Protein AF-U7MMD8-F1 (afdb_monomer_lite)

Foldseek 3Di:
DQWKKKKKWLDDVVQVVVLLVPDPQWAPFDQDPVVRWTKTAGDQGKIKTWHWDQDPPDRGIMIMMIIGDPPDPVVQVVSQVSCLVRDQIKMFIADIPDPHTPDIHGGD

Structure (mmCIF, N/CA/C/O backbone):
data_AF-U7MMD8-F1
#
_entry.id   AF-U7MMD8-F1
#
loop_
_atom_site.group_PDB
_atom_site.id
_atom_site.type_symbol
_atom_site.label_atom_id
_atom_site.label_alt_id
_atom_site.label_comp_id
_atom_site.label_asym_id
_atom_site.label_entity_id
_atom_site.label_seq_id
_atom_site.pdbx_PDB_ins_code
_atom_site.Cartn_x
_atom_site.Cartn_y
_atom_site.Cartn_z
_atom_site.occupancy
_atom_site.B_iso_or_equiv
_atom_site.auth_seq_id
_atom_site.auth_comp_id
_atom_site.auth_asym_id
_atom_site.auth_atom_id
_atom_site.pdbx_PDB_model_num
ATOM 1 N N . MET A 1 1 ? 20.005 8.504 -7.695 1.00 47.62 1 MET A N 1
ATOM 2 C CA . MET A 1 1 ? 19.322 7.811 -6.588 1.00 47.62 1 MET A CA 1
ATOM 3 C C . MET A 1 1 ? 17.856 7.804 -6.956 1.00 47.62 1 MET A C 1
ATOM 5 O O . MET A 1 1 ? 17.395 8.840 -7.412 1.00 47.62 1 MET A O 1
ATOM 9 N N . SER A 1 2 ? 17.194 6.649 -6.904 1.00 58.59 2 SER A N 1
ATOM 10 C CA . SER A 1 2 ? 15.736 6.611 -7.038 1.00 58.59 2 SER A CA 1
ATOM 11 C C . SER A 1 2 ? 15.187 7.080 -5.704 1.00 58.59 2 SER A C 1
ATOM 13 O O . SER A 1 2 ? 15.527 6.469 -4.695 1.00 58.59 2 SER A O 1
ATOM 15 N N . THR A 1 3 ? 14.425 8.165 -5.701 1.00 66.75 3 THR A N 1
ATOM 16 C CA . THR A 1 3 ? 13.700 8.601 -4.510 1.00 66.75 3 THR A CA 1
ATOM 17 C C . THR A 1 3 ? 12.625 7.560 -4.217 1.00 66.75 3 THR A C 1
ATOM 19 O O . THR A 1 3 ? 11.970 7.070 -5.144 1.00 66.75 3 THR A O 1
ATOM 22 N N . SER A 1 4 ? 12.478 7.179 -2.955 1.00 80.94 4 SER A N 1
ATOM 23 C CA . SER A 1 4 ? 11.438 6.254 -2.516 1.00 80.94 4 SER A CA 1
ATOM 24 C C . SER A 1 4 ? 10.573 6.896 -1.447 1.00 80.94 4 SER A C 1
ATOM 26 O O . SER A 1 4 ? 11.068 7.619 -0.589 1.00 80.94 4 SER A O 1
ATOM 28 N N . ALA A 1 5 ? 9.271 6.654 -1.508 1.00 87.06 5 ALA A N 1
ATOM 29 C CA . ALA A 1 5 ? 8.324 7.184 -0.544 1.00 87.06 5 ALA A CA 1
ATOM 30 C C . ALA A 1 5 ? 7.635 6.034 0.199 1.00 87.06 5 ALA A C 1
ATOM 32 O O . ALA A 1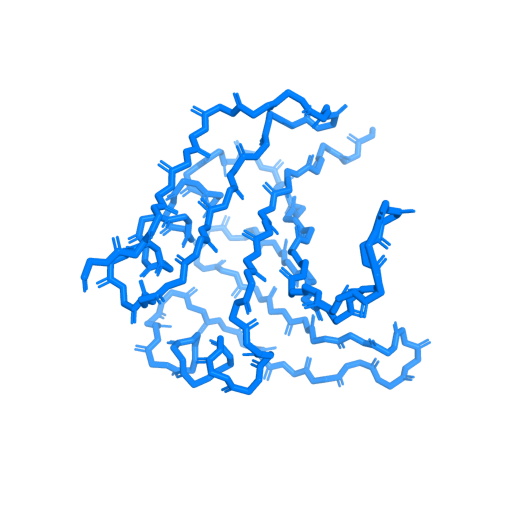 5 ? 7.291 5.013 -0.405 1.00 87.06 5 ALA A O 1
ATOM 33 N N . GLY A 1 6 ? 7.474 6.186 1.514 1.00 91.56 6 GLY A N 1
ATOM 34 C CA . GLY A 1 6 ? 6.928 5.152 2.391 1.00 91.56 6 GLY A CA 1
ATOM 35 C C . GLY A 1 6 ? 5.439 5.342 2.674 1.00 91.56 6 GLY A C 1
ATOM 36 O O . GLY A 1 6 ? 4.979 6.472 2.874 1.00 91.56 6 GLY A O 1
ATOM 37 N N . ILE A 1 7 ? 4.693 4.238 2.733 1.00 94.25 7 ILE A N 1
ATOM 38 C CA . ILE A 1 7 ? 3.386 4.169 3.403 1.00 94.25 7 ILE A CA 1
ATOM 39 C C . ILE A 1 7 ? 3.395 2.951 4.322 1.00 94.25 7 ILE A C 1
ATOM 41 O O . ILE A 1 7 ? 3.838 1.886 3.903 1.00 94.25 7 ILE A O 1
ATOM 45 N N . THR A 1 8 ? 2.880 3.075 5.541 1.00 95.25 8 THR A N 1
ATOM 46 C CA . THR A 1 8 ? 2.645 1.922 6.422 1.00 95.25 8 THR A CA 1
ATOM 47 C C . THR A 1 8 ? 1.190 1.848 6.850 1.00 95.25 8 THR A C 1
ATOM 49 O O . THR A 1 8 ? 0.467 2.849 6.850 1.00 95.25 8 THR A O 1
ATOM 52 N N . THR A 1 9 ? 0.728 0.644 7.176 1.00 95.06 9 THR A N 1
ATOM 53 C CA . THR A 1 9 ? -0.593 0.432 7.762 1.00 95.06 9 THR A CA 1
ATOM 54 C C . THR A 1 9 ? -0.604 -0.758 8.708 1.00 95.06 9 THR A C 1
ATOM 56 O O . THR A 1 9 ? 0.019 -1.781 8.438 1.00 95.06 9 THR A O 1
ATOM 59 N N . ASP A 1 10 ? -1.386 -0.652 9.783 1.00 93.94 10 ASP A N 1
ATOM 60 C CA . ASP A 1 10 ? -1.618 -1.760 10.718 1.00 93.94 10 ASP A CA 1
ATOM 61 C C . ASP A 1 10 ? -2.584 -2.823 10.141 1.00 93.94 10 ASP A C 1
ATOM 63 O O . ASP A 1 10 ? -2.889 -3.825 10.788 1.00 93.94 10 ASP A O 1
ATOM 67 N N . ALA A 1 11 ? -3.110 -2.615 8.927 1.00 93.69 11 ALA A N 1
ATOM 68 C CA . ALA A 1 11 ? -3.938 -3.604 8.251 1.00 93.69 11 ALA A CA 1
ATOM 69 C C . ALA A 1 11 ? -3.107 -4.829 7.821 1.00 93.69 11 ALA A C 1
ATOM 71 O O . ALA A 1 11 ? -1.985 -4.669 7.338 1.00 93.69 11 ALA A O 1
ATOM 72 N N . PRO A 1 12 ? -3.667 -6.053 7.892 1.00 93.06 12 PRO A N 1
ATOM 73 C CA . PRO A 1 12 ? -2.982 -7.248 7.408 1.00 93.06 12 PRO A CA 1
ATOM 74 C C . PRO A 1 12 ? -2.829 -7.219 5.883 1.00 93.06 12 PRO A C 1
ATOM 76 O O . PRO A 1 12 ? -3.741 -6.773 5.170 1.00 93.06 12 PRO A O 1
ATOM 79 N N . VAL A 1 13 ? -1.738 -7.793 5.363 1.00 94.25 13 VAL A N 1
ATOM 80 C CA . VAL A 1 13 ? -1.396 -7.707 3.932 1.00 94.25 13 VAL A CA 1
ATOM 81 C C . VAL A 1 13 ? -2.512 -8.228 3.027 1.00 94.25 13 VAL A C 1
ATOM 83 O O . VAL A 1 13 ? -2.819 -7.629 2.001 1.00 94.25 13 VAL A O 1
ATOM 86 N N . GLY A 1 14 ? -3.220 -9.288 3.432 1.00 94.00 14 GLY A N 1
ATOM 87 C CA . GLY A 1 14 ? -4.342 -9.840 2.667 1.00 94.00 14 GLY A CA 1
ATOM 88 C C . GLY A 1 14 ? -5.495 -8.849 2.463 1.00 94.00 14 GLY A C 1
ATOM 89 O O . GLY A 1 14 ? -6.128 -8.831 1.402 1.00 94.00 14 GLY A O 1
ATOM 90 N N . ARG A 1 15 ? -5.755 -7.980 3.449 1.00 94.50 15 ARG A N 1
ATOM 91 C CA . ARG A 1 15 ? -6.782 -6.935 3.339 1.00 94.50 15 ARG A CA 1
ATOM 92 C C . ARG A 1 15 ? -6.344 -5.849 2.365 1.00 94.50 15 ARG A C 1
ATOM 94 O O . ARG A 1 15 ? -7.141 -5.427 1.530 1.00 94.50 15 ARG A O 1
ATOM 101 N N . VAL A 1 16 ? -5.077 -5.458 2.446 1.00 95.94 16 VAL A N 1
ATOM 102 C CA . VAL A 1 16 ? -4.462 -4.492 1.537 1.00 95.94 16 VAL A CA 1
ATOM 103 C C . VAL A 1 16 ? -4.477 -5.010 0.097 1.00 95.94 16 VAL A C 1
ATOM 105 O O . VAL A 1 16 ? -4.943 -4.312 -0.796 1.00 95.94 16 VAL A O 1
ATOM 108 N N . LEU A 1 17 ? -4.075 -6.262 -0.131 1.00 95.81 17 LEU A N 1
ATOM 109 C CA . LEU A 1 17 ? -4.094 -6.896 -1.453 1.00 95.81 17 LEU A CA 1
ATOM 110 C C . LEU A 1 17 ? -5.497 -6.953 -2.058 1.00 95.81 17 LEU A C 1
ATOM 112 O O . LEU A 1 17 ? -5.644 -6.753 -3.262 1.00 95.81 17 LEU A O 1
ATOM 116 N N . THR A 1 18 ? -6.521 -7.195 -1.234 1.00 95.62 18 THR A N 1
ATOM 117 C CA . THR A 1 18 ? -7.921 -7.166 -1.686 1.00 95.62 18 THR A CA 1
ATOM 118 C C . THR A 1 18 ? -8.277 -5.782 -2.228 1.00 95.62 18 THR A C 1
ATOM 120 O O . THR A 1 18 ? -8.789 -5.683 -3.335 1.00 95.62 18 THR A O 1
ATOM 123 N N . ILE A 1 19 ? -7.937 -4.717 -1.494 1.00 95.38 19 ILE A N 1
ATOM 124 C CA . ILE A 1 19 ? -8.167 -3.335 -1.939 1.00 95.38 19 ILE A CA 1
ATOM 125 C C . ILE A 1 19 ? -7.401 -3.050 -3.231 1.00 95.38 19 ILE A C 1
ATOM 127 O O . ILE A 1 19 ? -7.993 -2.584 -4.198 1.00 95.38 19 ILE A O 1
ATOM 131 N N . LEU A 1 20 ? -6.100 -3.351 -3.274 1.00 94.75 20 LEU A N 1
ATOM 132 C CA . LEU A 1 20 ? -5.260 -3.061 -4.440 1.00 94.75 20 LEU A CA 1
ATOM 133 C C . LEU A 1 20 ? -5.714 -3.811 -5.698 1.00 94.75 20 LEU A C 1
ATOM 135 O O . LEU A 1 20 ? -5.572 -3.281 -6.795 1.00 94.75 20 LEU A O 1
ATOM 139 N N . SER A 1 21 ? -6.278 -5.011 -5.549 1.00 93.75 21 SER A N 1
ATOM 140 C CA . SER A 1 21 ? -6.794 -5.802 -6.675 1.00 93.75 21 SER A CA 1
ATOM 141 C C . SER A 1 21 ? -8.030 -5.178 -7.332 1.00 93.75 21 SER A C 1
ATOM 143 O O . SER A 1 21 ? -8.272 -5.424 -8.511 1.00 93.75 21 SER A O 1
ATOM 145 N N . ASP A 1 22 ? -8.779 -4.358 -6.590 1.00 93.56 22 ASP A N 1
ATOM 146 C CA . ASP A 1 22 ? -9.981 -3.665 -7.065 1.00 93.56 22 ASP A CA 1
ATOM 147 C C . ASP A 1 22 ? -9.686 -2.233 -7.565 1.00 93.56 22 ASP A C 1
ATOM 149 O O . ASP A 1 22 ? -10.581 -1.538 -8.050 1.00 93.56 22 ASP A O 1
ATOM 153 N N . VAL A 1 23 ? -8.438 -1.761 -7.457 1.00 92.38 23 VAL A N 1
ATOM 154 C CA . VAL A 1 23 ? -8.036 -0.414 -7.883 1.00 92.38 23 VAL A CA 1
ATOM 155 C C . VAL A 1 23 ? -7.605 -0.430 -9.346 1.00 92.38 23 VAL A C 1
ATOM 157 O O . VAL A 1 23 ? -6.543 -0.943 -9.686 1.00 92.38 23 VAL A O 1
ATOM 160 N N . ASP A 1 24 ? -8.366 0.248 -10.209 1.00 89.94 24 ASP A N 1
ATOM 161 C CA . ASP A 1 24 ? -8.108 0.304 -11.659 1.00 89.94 24 ASP A CA 1
ATOM 162 C C . ASP A 1 24 ? -6.695 0.779 -12.039 1.00 89.94 24 ASP A C 1
ATOM 164 O O . ASP A 1 24 ? -6.174 0.400 -13.090 1.00 89.94 24 ASP A O 1
ATOM 168 N N . ARG A 1 25 ? -6.075 1.616 -11.196 1.00 89.44 25 ARG A N 1
ATOM 169 C CA . ARG A 1 25 ? -4.724 2.160 -11.408 1.00 89.44 25 ARG A CA 1
ATOM 170 C C . ARG A 1 25 ? -3.602 1.190 -11.045 1.00 89.44 25 ARG A C 1
ATOM 172 O O . ARG A 1 25 ? -2.455 1.509 -11.340 1.00 89.44 25 ARG A O 1
ATOM 179 N N . VAL A 1 26 ? -3.891 0.067 -10.387 1.00 91.44 26 VAL A N 1
ATOM 180 C CA . VAL A 1 26 ? -2.898 -0.941 -9.997 1.00 91.44 26 VAL A CA 1
ATOM 181 C C . VAL A 1 26 ? -2.809 -2.004 -11.089 1.00 91.44 26 VAL A C 1
ATOM 183 O O . VAL A 1 26 ? -3.806 -2.560 -11.546 1.00 91.44 26 VAL A O 1
ATOM 186 N N . ARG A 1 27 ? -1.586 -2.285 -11.533 1.00 91.00 27 ARG A N 1
ATOM 187 C CA . ARG A 1 27 ? -1.269 -3.207 -12.624 1.00 91.00 27 ARG A CA 1
ATOM 188 C C . ARG A 1 27 ? -0.196 -4.189 -12.173 1.00 91.00 27 ARG A C 1
ATOM 190 O O . ARG A 1 27 ? 0.644 -3.873 -11.336 1.00 91.00 27 ARG A O 1
ATOM 197 N N . GLU A 1 28 ? -0.225 -5.380 -12.764 1.00 91.81 28 GLU A N 1
ATOM 198 C CA . GLU A 1 28 ? 0.812 -6.407 -12.583 1.00 91.81 28 GLU A CA 1
ATOM 199 C C . GLU A 1 28 ? 1.082 -6.771 -11.110 1.00 91.81 28 GLU A C 1
ATOM 201 O O . GLU A 1 28 ? 2.210 -7.100 -10.750 1.00 91.81 28 GLU A O 1
ATOM 206 N N . LEU A 1 29 ? 0.048 -6.723 -10.259 1.00 95.31 29 LEU A N 1
ATOM 207 C CA . LEU A 1 29 ? 0.158 -7.129 -8.861 1.00 95.31 29 LEU A CA 1
ATOM 208 C C . LEU A 1 29 ? 0.533 -8.613 -8.775 1.00 95.31 29 LEU A C 1
ATOM 210 O O . LEU A 1 29 ? -0.264 -9.490 -9.110 1.00 95.31 29 LEU A O 1
ATOM 214 N N . ALA A 1 30 ? 1.755 -8.886 -8.333 1.00 95.56 30 ALA A N 1
ATOM 215 C CA . ALA A 1 30 ? 2.313 -10.227 -8.269 1.00 95.56 30 ALA A CA 1
ATOM 216 C C . ALA A 1 30 ? 3.268 -10.374 -7.084 1.00 95.56 30 ALA A C 1
ATOM 218 O O . ALA A 1 30 ? 3.964 -9.435 -6.706 1.00 95.56 30 ALA A O 1
ATOM 219 N N . TYR A 1 31 ? 3.330 -11.577 -6.524 1.00 95.81 31 TYR A N 1
ATOM 220 C CA . TYR A 1 31 ? 4.280 -11.906 -5.469 1.00 95.81 31 TYR A CA 1
ATOM 221 C C . TYR A 1 31 ? 5.655 -12.262 -6.057 1.00 95.81 31 TYR A C 1
ATOM 223 O O . TYR A 1 31 ? 5.760 -13.073 -6.982 1.00 95.81 31 TYR A O 1
ATOM 231 N N . ASP A 1 32 ? 6.706 -11.642 -5.529 1.00 94.25 32 ASP A N 1
ATOM 232 C CA . ASP A 1 32 ? 8.109 -11.874 -5.859 1.00 94.25 32 ASP A CA 1
ATOM 233 C C . ASP A 1 32 ? 8.741 -12.781 -4.795 1.00 94.25 32 ASP A C 1
ATOM 235 O O . ASP A 1 32 ? 9.160 -12.324 -3.733 1.00 94.25 32 ASP A O 1
ATOM 239 N N . ASN A 1 33 ? 8.809 -14.081 -5.096 1.00 91.50 33 ASN A N 1
ATOM 240 C CA . ASN A 1 33 ? 9.353 -15.093 -4.183 1.00 91.50 33 ASN A CA 1
ATOM 241 C C . ASN A 1 33 ? 10.828 -14.852 -3.823 1.00 91.50 33 ASN A C 1
ATOM 243 O O . ASN A 1 33 ? 11.256 -15.263 -2.749 1.00 91.50 33 ASN A O 1
ATOM 247 N N . ASP A 1 34 ? 11.607 -14.208 -4.699 1.00 91.56 34 ASP A N 1
ATOM 248 C CA . ASP A 1 34 ? 13.033 -13.972 -4.446 1.00 91.56 34 ASP A CA 1
ATOM 249 C C . ASP A 1 34 ? 13.243 -12.849 -3.420 1.00 91.56 34 ASP A C 1
ATOM 251 O O . ASP A 1 34 ? 14.292 -12.778 -2.777 1.00 91.56 34 ASP A O 1
ATOM 255 N N . ARG A 1 35 ? 12.256 -11.954 -3.287 1.00 84.25 35 ARG A N 1
ATOM 256 C CA . ARG A 1 35 ? 12.297 -10.778 -2.408 1.00 84.25 35 ARG A CA 1
ATOM 257 C C . ARG A 1 35 ? 11.319 -10.844 -1.241 1.00 84.25 35 ARG A C 1
ATOM 259 O O . ARG A 1 35 ? 11.328 -9.926 -0.431 1.00 84.25 35 ARG A O 1
ATOM 266 N N . ASP A 1 36 ? 10.506 -11.895 -1.178 1.00 89.69 36 ASP A N 1
ATOM 267 C CA . ASP A 1 36 ? 9.460 -12.085 -0.170 1.00 89.69 36 ASP A CA 1
ATOM 268 C C . ASP A 1 36 ? 8.527 -10.864 -0.048 1.00 89.69 36 ASP A C 1
ATOM 270 O O . ASP A 1 36 ? 8.235 -10.359 1.032 1.00 89.69 36 ASP A O 1
ATOM 274 N N . CYS A 1 37 ? 8.098 -10.323 -1.192 1.00 93.75 37 CYS A N 1
ATOM 275 C CA . CYS A 1 37 ? 7.227 -9.151 -1.230 1.00 93.75 37 CYS A CA 1
ATOM 276 C C . CYS A 1 37 ? 6.287 -9.180 -2.435 1.00 93.75 37 CYS A C 1
ATOM 278 O O . CYS A 1 37 ? 6.548 -9.833 -3.445 1.00 93.75 37 CYS A O 1
ATOM 280 N N . TYR A 1 38 ? 5.184 -8.446 -2.360 1.00 95.75 38 TYR A N 1
ATOM 281 C CA . TYR A 1 38 ? 4.348 -8.173 -3.523 1.00 95.75 38 TYR A CA 1
ATOM 282 C C . TYR A 1 38 ? 4.896 -6.972 -4.277 1.00 95.75 38 TYR A C 1
ATOM 284 O O . TYR A 1 38 ? 5.398 -6.019 -3.686 1.00 95.75 38 TYR A O 1
ATOM 292 N N . ARG A 1 39 ? 4.780 -7.003 -5.598 1.00 95.06 39 ARG A N 1
ATOM 293 C CA . ARG A 1 39 ? 5.159 -5.913 -6.489 1.00 95.06 39 ARG A CA 1
ATOM 294 C C . ARG A 1 39 ? 3.988 -5.555 -7.365 1.00 95.06 39 ARG A C 1
ATOM 296 O O . ARG A 1 39 ? 3.242 -6.435 -7.787 1.00 95.06 39 ARG A O 1
ATOM 303 N N . PHE A 1 40 ? 3.866 -4.276 -7.664 1.00 93.88 40 PHE A N 1
ATOM 304 C CA . PHE A 1 40 ? 2.912 -3.785 -8.638 1.00 93.88 40 PHE A CA 1
ATOM 305 C C . PHE A 1 40 ? 3.437 -2.514 -9.293 1.00 93.88 40 PHE A C 1
ATOM 307 O O . PHE A 1 40 ? 4.319 -1.824 -8.775 1.00 93.88 40 PHE A O 1
ATOM 314 N N . VAL A 1 41 ? 2.873 -2.213 -10.450 1.00 91.94 41 VAL A N 1
ATOM 315 C CA . VAL A 1 41 ? 3.056 -0.943 -11.144 1.00 91.94 41 VAL A CA 1
ATOM 316 C C . VAL A 1 41 ? 1.755 -0.165 -11.111 1.00 91.94 41 VAL A C 1
ATOM 318 O O . VAL A 1 41 ? 0.666 -0.735 -11.056 1.00 91.94 41 VAL A O 1
ATOM 321 N N . MET A 1 42 ? 1.867 1.155 -11.117 1.00 88.62 42 MET A N 1
ATOM 322 C CA . MET A 1 42 ? 0.728 2.052 -11.170 1.00 88.62 42 MET A CA 1
ATOM 323 C C . MET A 1 42 ? 0.652 2.762 -12.513 1.00 88.62 42 MET A C 1
ATOM 325 O O . MET A 1 42 ? 1.671 3.065 -13.143 1.00 88.62 42 MET A O 1
ATOM 329 N N . ASP A 1 43 ? -0.568 3.103 -12.918 1.00 82.12 43 ASP A N 1
ATOM 330 C CA . ASP A 1 43 ? -0.797 4.026 -14.024 1.00 82.12 43 ASP A CA 1
ATOM 331 C C . ASP A 1 43 ? -0.030 5.339 -13.756 1.00 82.12 43 ASP A C 1
ATOM 333 O O . ASP A 1 43 ? -0.253 6.007 -12.738 1.00 82.12 43 ASP A O 1
ATOM 337 N N . GLY A 1 44 ? 0.888 5.684 -14.665 1.00 77.19 44 GLY A N 1
ATOM 338 C CA . GLY A 1 44 ? 1.862 6.775 -14.500 1.00 77.19 44 GLY A CA 1
ATOM 339 C C . GLY A 1 44 ? 3.321 6.310 -14.403 1.00 77.19 44 GLY A C 1
ATOM 340 O O . GLY A 1 44 ? 4.223 7.137 -14.440 1.00 77.19 44 GLY A O 1
ATOM 341 N N . GLY A 1 45 ? 3.570 4.997 -14.334 1.00 82.56 45 GLY A N 1
ATOM 342 C CA . GLY A 1 45 ? 4.920 4.421 -14.372 1.00 82.56 45 GLY A CA 1
ATOM 343 C C . GLY A 1 45 ? 5.615 4.324 -13.012 1.00 82.56 45 GLY A C 1
ATOM 344 O O . GLY A 1 45 ? 6.762 3.888 -12.955 1.00 82.56 45 GLY A O 1
ATOM 345 N N . ALA A 1 46 ? 4.936 4.691 -11.920 1.00 88.19 46 ALA A N 1
ATOM 346 C CA . ALA A 1 46 ? 5.412 4.399 -10.572 1.00 88.19 46 ALA A CA 1
ATOM 347 C C . ALA A 1 46 ? 5.364 2.887 -10.313 1.00 88.19 46 ALA A C 1
ATOM 349 O O . ALA A 1 46 ? 4.457 2.190 -10.774 1.00 88.19 46 ALA A O 1
ATOM 350 N N . SER A 1 47 ? 6.334 2.382 -9.559 1.00 91.25 47 SER A N 1
ATOM 351 C CA . SER A 1 47 ? 6.361 0.987 -9.115 1.00 91.25 47 SER A CA 1
ATOM 352 C C . SER A 1 47 ? 6.404 0.942 -7.601 1.00 91.25 47 SER A C 1
ATOM 354 O O . SER A 1 47 ? 6.955 1.843 -6.977 1.00 91.25 47 SER A O 1
ATOM 356 N N . ALA A 1 48 ? 5.826 -0.087 -7.000 1.00 92.19 48 ALA A N 1
ATOM 357 C CA . ALA A 1 48 ? 5.819 -0.222 -5.556 1.00 92.19 48 ALA A CA 1
ATOM 358 C C . ALA A 1 48 ? 6.017 -1.674 -5.133 1.00 92.19 48 ALA A C 1
ATOM 360 O O . ALA A 1 48 ? 5.630 -2.613 -5.838 1.00 92.19 48 ALA A O 1
ATOM 361 N N . THR A 1 49 ? 6.629 -1.836 -3.967 1.00 94.38 49 THR A N 1
ATOM 362 C CA . THR A 1 49 ? 6.710 -3.101 -3.241 1.00 94.38 49 THR A CA 1
ATOM 363 C C . THR A 1 49 ? 5.863 -3.026 -1.984 1.00 94.38 49 THR A C 1
ATOM 365 O O . THR A 1 49 ? 5.736 -1.959 -1.388 1.00 94.38 49 THR A O 1
ATOM 368 N N . LEU A 1 50 ? 5.320 -4.167 -1.583 1.00 94.69 50 LEU A N 1
ATOM 369 C CA . LEU A 1 50 ? 4.484 -4.352 -0.407 1.00 94.69 50 LEU A CA 1
ATOM 370 C C . LEU A 1 50 ? 4.983 -5.576 0.369 1.00 94.69 50 LEU A C 1
ATOM 372 O O . LEU A 1 50 ? 5.044 -6.671 -0.196 1.00 94.69 50 LEU A O 1
ATOM 376 N N . SER A 1 51 ? 5.305 -5.404 1.644 1.00 93.94 51 SER A N 1
ATOM 377 C CA . SER A 1 51 ? 5.806 -6.452 2.544 1.00 93.94 51 SER A CA 1
ATOM 378 C C . SER A 1 51 ? 5.117 -6.372 3.903 1.00 93.94 51 SER A C 1
ATOM 380 O O . SER A 1 51 ? 4.606 -5.324 4.291 1.00 93.94 51 SER A O 1
ATOM 382 N N . GLU A 1 52 ? 5.095 -7.492 4.623 1.00 93.06 52 GLU A N 1
ATOM 383 C CA . GLU A 1 52 ? 4.819 -7.490 6.060 1.00 93.06 52 GLU A CA 1
ATOM 384 C C . GLU A 1 52 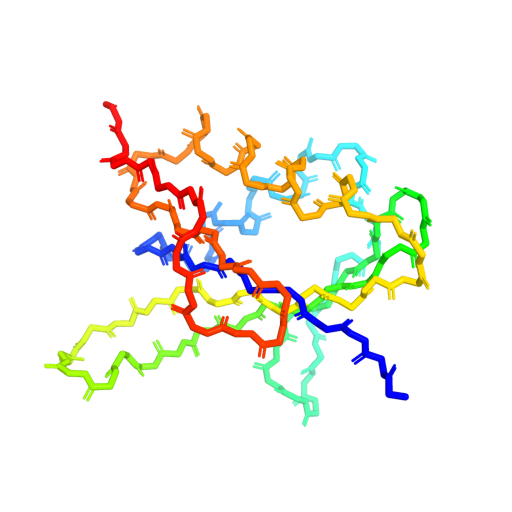? 6.143 -7.318 6.799 1.00 93.06 52 GLU A C 1
ATOM 386 O O . GLU A 1 52 ? 7.104 -8.041 6.533 1.00 93.06 52 GLU A O 1
ATOM 391 N N . GLU A 1 53 ? 6.199 -6.365 7.722 1.00 90.00 53 GLU A N 1
ATOM 392 C CA . GLU A 1 53 ? 7.390 -6.084 8.514 1.00 90.00 53 GLU A CA 1
ATOM 393 C C . GLU A 1 53 ? 7.044 -6.058 10.001 1.00 90.00 53 GLU A C 1
ATOM 395 O O . GLU A 1 53 ? 5.944 -5.683 10.406 1.00 90.00 53 GLU A O 1
ATOM 400 N N . LEU A 1 54 ? 7.992 -6.506 10.825 1.00 86.44 54 LEU A N 1
ATOM 401 C CA . LEU A 1 54 ? 7.883 -6.379 12.272 1.00 86.44 54 LEU A CA 1
ATOM 402 C C . LEU A 1 54 ? 8.239 -4.944 12.643 1.00 86.44 54 LEU A C 1
ATOM 404 O O . LEU A 1 54 ? 9.339 -4.481 12.320 1.00 86.44 54 LEU A O 1
ATOM 408 N N . LYS A 1 55 ? 7.343 -4.263 13.350 1.00 81.25 55 LYS A N 1
ATOM 409 C CA . LYS A 1 55 ? 7.629 -2.921 13.837 1.00 81.25 55 LYS A CA 1
ATOM 410 C C . LYS A 1 55 ? 8.823 -2.943 14.798 1.00 81.25 55 LYS A C 1
ATOM 412 O O . LYS A 1 55 ? 9.057 -3.889 15.546 1.00 81.25 55 LYS A O 1
ATOM 417 N N . ILE A 1 56 ? 9.620 -1.876 14.779 1.00 74.38 56 ILE A N 1
ATOM 418 C CA . ILE A 1 56 ? 10.894 -1.826 15.520 1.00 74.38 56 ILE A C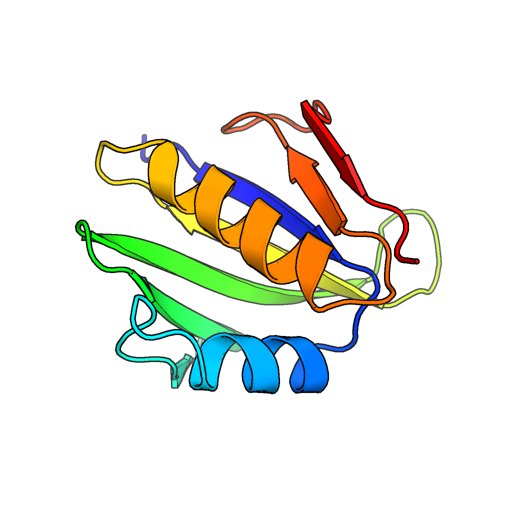A 1
ATOM 419 C C . ILE A 1 56 ? 10.681 -1.779 17.045 1.00 74.38 56 ILE A C 1
ATOM 421 O O . ILE A 1 56 ? 11.546 -2.225 17.802 1.00 74.38 56 ILE A O 1
ATOM 425 N N . PHE A 1 57 ? 9.566 -1.207 17.507 1.00 77.69 57 PHE A N 1
ATOM 426 C CA . PHE A 1 57 ? 9.356 -0.865 18.920 1.00 77.69 57 PHE A CA 1
ATOM 427 C C . PHE A 1 57 ? 8.263 -1.693 19.612 1.00 77.69 57 PHE A C 1
ATOM 429 O O . PHE A 1 57 ? 8.046 -1.533 20.815 1.00 77.69 57 PHE A O 1
ATOM 436 N N . ASP A 1 58 ? 7.608 -2.580 18.876 1.00 78.31 58 ASP A N 1
ATOM 437 C CA . ASP A 1 58 ? 6.453 -3.368 19.280 1.00 78.31 58 ASP A CA 1
ATOM 438 C C . ASP A 1 58 ? 6.449 -4.701 18.521 1.00 78.31 58 ASP A C 1
ATOM 440 O O . ASP A 1 58 ? 6.800 -4.765 17.349 1.00 78.31 58 ASP A O 1
ATOM 444 N N . ASP A 1 59 ? 6.034 -5.782 19.190 1.00 80.50 59 ASP A N 1
ATOM 445 C CA . ASP A 1 59 ? 5.924 -7.127 18.597 1.00 80.50 59 ASP A CA 1
ATOM 446 C C . ASP A 1 59 ? 4.681 -7.248 17.683 1.00 80.50 59 ASP A C 1
ATOM 448 O O . ASP A 1 59 ? 3.956 -8.247 17.697 1.00 80.50 59 ASP A O 1
ATOM 452 N N . GLU A 1 60 ? 4.398 -6.201 16.914 1.00 84.94 60 GLU A N 1
ATOM 453 C CA . GLU A 1 60 ? 3.270 -6.104 15.998 1.00 84.94 60 GLU A CA 1
ATOM 454 C C . GLU A 1 60 ? 3.765 -6.077 14.551 1.00 84.94 60 GLU A C 1
ATOM 456 O O . GLU A 1 60 ? 4.783 -5.466 14.224 1.00 84.94 60 GLU A O 1
ATOM 461 N N . ILE A 1 61 ? 3.028 -6.758 13.676 1.00 87.06 61 ILE A N 1
ATOM 462 C CA . ILE A 1 61 ? 3.285 -6.755 12.236 1.00 87.06 61 ILE A CA 1
ATOM 463 C C . ILE A 1 61 ? 2.546 -5.565 11.624 1.00 87.06 61 ILE A C 1
ATOM 465 O O . ILE A 1 61 ? 1.363 -5.365 11.905 1.00 87.06 61 ILE A O 1
ATOM 469 N N . GLU A 1 62 ? 3.222 -4.815 10.763 1.00 92.25 62 GLU A N 1
ATOM 470 C CA . GLU A 1 62 ? 2.603 -3.829 9.882 1.00 92.25 62 GLU A CA 1
ATOM 471 C C . GLU A 1 62 ? 2.829 -4.184 8.414 1.00 92.25 62 GLU A C 1
ATOM 473 O O . GLU A 1 62 ? 3.746 -4.921 8.052 1.00 92.25 62 GLU A O 1
ATOM 478 N N . THR A 1 63 ? 1.965 -3.656 7.555 1.00 95.12 63 THR A N 1
ATOM 479 C CA . THR A 1 63 ? 2.146 -3.736 6.112 1.00 95.12 63 THR A CA 1
ATOM 480 C C . THR A 1 63 ? 2.861 -2.477 5.631 1.00 95.12 63 THR A C 1
ATOM 482 O O . THR A 1 63 ? 2.342 -1.366 5.775 1.00 95.12 63 THR A O 1
ATOM 485 N N . CYS A 1 64 ? 4.025 -2.661 5.016 1.00 94.31 64 CYS A N 1
ATOM 486 C CA . CYS A 1 64 ? 4.893 -1.603 4.519 1.00 94.31 64 CYS A CA 1
ATOM 487 C C . CYS A 1 64 ? 4.834 -1.511 2.998 1.0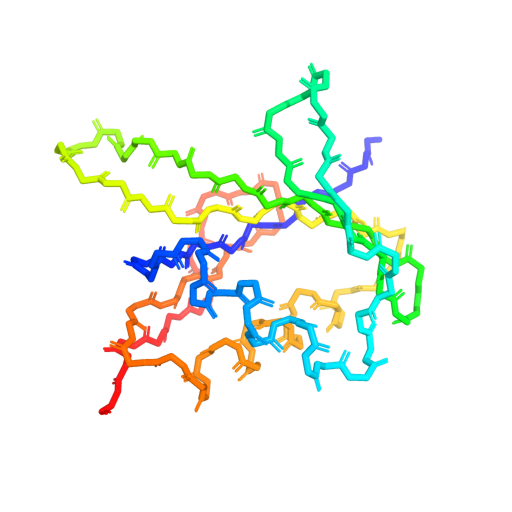0 94.31 64 CYS A C 1
ATOM 489 O O . CYS A 1 64 ? 4.881 -2.516 2.288 1.00 94.31 64 CYS A O 1
ATOM 491 N N . PHE A 1 65 ? 4.788 -0.284 2.494 1.00 93.88 65 PHE A N 1
ATOM 492 C CA . PHE A 1 65 ? 4.917 0.042 1.085 1.00 93.88 65 PHE A CA 1
ATOM 493 C C . PHE A 1 65 ? 6.189 0.847 0.865 1.00 93.88 65 PHE A C 1
ATOM 495 O O . PHE A 1 65 ? 6.375 1.891 1.493 1.00 93.88 65 PHE A O 1
ATOM 502 N N . ALA A 1 66 ? 6.996 0.426 -0.104 1.00 91.81 66 ALA A N 1
ATOM 503 C CA . ALA A 1 66 ? 8.033 1.271 -0.680 1.00 91.81 66 ALA A CA 1
ATOM 504 C C . ALA A 1 66 ? 7.643 1.617 -2.115 1.00 91.81 66 ALA A C 1
ATOM 506 O O . ALA A 1 66 ? 7.479 0.736 -2.962 1.00 91.81 66 ALA A O 1
ATOM 507 N N . ILE A 1 67 ? 7.458 2.907 -2.374 1.00 90.94 67 ILE A N 1
ATOM 508 C CA . ILE A 1 67 ? 6.980 3.428 -3.651 1.00 90.94 67 ILE A CA 1
ATOM 509 C C . ILE A 1 67 ? 8.165 4.077 -4.348 1.00 90.94 67 ILE A C 1
ATOM 511 O O . ILE A 1 67 ? 8.722 5.062 -3.870 1.00 90.94 67 ILE A O 1
ATOM 515 N N . TYR A 1 68 ? 8.562 3.502 -5.474 1.00 87.94 68 TYR A N 1
ATOM 516 C CA . TYR A 1 68 ? 9.648 3.975 -6.313 1.00 87.94 68 TYR A CA 1
ATOM 517 C C . TYR A 1 68 ? 9.043 4.805 -7.438 1.00 87.94 68 TYR A C 1
ATOM 519 O O . TYR A 1 68 ? 8.476 4.280 -8.407 1.00 87.94 68 TYR A O 1
ATOM 527 N N . GLU A 1 69 ? 9.127 6.118 -7.275 1.00 72.38 69 GLU A N 1
ATOM 528 C CA . GLU A 1 69 ? 8.606 7.063 -8.248 1.00 72.38 69 GLU A CA 1
ATOM 529 C C . GLU A 1 69 ? 9.634 7.313 -9.346 1.00 72.38 69 GLU A C 1
ATOM 531 O O . GLU A 1 69 ? 10.823 7.508 -9.093 1.00 72.38 69 GLU A O 1
ATOM 536 N N . SER A 1 70 ? 9.155 7.316 -10.590 1.00 58.31 70 SER A N 1
ATOM 537 C CA . SER A 1 70 ? 9.959 7.755 -11.725 1.00 58.31 70 SER A CA 1
ATOM 538 C C . SER A 1 70 ? 10.072 9.281 -11.714 1.00 58.31 70 SER A C 1
ATOM 540 O O . SER A 1 70 ? 11.187 9.776 -11.816 1.00 58.31 70 SER A O 1
ATOM 542 N N . GLU A 1 71 ? 8.956 10.018 -11.573 1.00 57.44 71 GLU A N 1
ATOM 543 C CA . GLU A 1 71 ? 8.917 11.499 -11.575 1.00 57.44 71 GLU A CA 1
ATOM 544 C C . GLU A 1 71 ? 7.661 12.117 -10.890 1.00 57.44 71 GLU A C 1
ATOM 546 O O . GLU A 1 71 ? 7.539 13.341 -10.859 1.00 57.44 71 GLU A O 1
ATOM 551 N N . ASP A 1 72 ? 6.713 11.323 -10.360 1.00 61.28 72 ASP A N 1
ATOM 552 C CA . ASP A 1 72 ? 5.368 11.801 -9.977 1.00 61.28 72 ASP A CA 1
ATOM 553 C C . ASP A 1 72 ? 4.940 11.413 -8.544 1.00 61.28 72 ASP A C 1
ATOM 555 O O . ASP A 1 72 ? 4.507 10.282 -8.308 1.00 61.28 72 ASP A O 1
ATOM 559 N N . LEU A 1 73 ? 4.949 12.411 -7.645 1.00 65.31 73 LEU A N 1
ATOM 560 C CA . LEU A 1 73 ? 4.472 12.354 -6.247 1.00 65.31 73 LEU A CA 1
ATOM 561 C C . LEU A 1 73 ? 2.967 12.051 -6.110 1.00 65.31 73 LEU A C 1
ATOM 563 O O . LEU A 1 73 ? 2.449 11.860 -5.004 1.00 65.31 73 LEU A O 1
ATOM 567 N N . SER A 1 74 ? 2.219 12.030 -7.219 1.00 81.75 74 SER A N 1
ATOM 568 C CA . SER A 1 74 ? 0.791 11.710 -7.208 1.00 81.75 74 SER A CA 1
ATOM 569 C C . SER A 1 74 ? 0.507 10.246 -6.862 1.00 81.75 74 SER A C 1
ATOM 571 O O . SER A 1 74 ? -0.585 9.944 -6.371 1.00 81.75 74 SER A O 1
ATOM 573 N N . ALA A 1 75 ? 1.461 9.336 -7.097 1.00 86.94 75 ALA A N 1
ATOM 574 C CA . ALA A 1 75 ? 1.282 7.907 -6.857 1.00 86.94 75 ALA A CA 1
ATOM 575 C C . ALA A 1 75 ? 1.191 7.598 -5.360 1.00 86.94 75 ALA A C 1
ATOM 577 O O . ALA A 1 75 ? 0.221 6.968 -4.927 1.00 86.94 75 ALA A O 1
ATOM 578 N N . GLN A 1 76 ? 2.142 8.110 -4.569 1.00 89.44 76 GLN A N 1
ATOM 579 C CA . GLN A 1 76 ? 2.106 7.977 -3.116 1.00 89.44 76 GLN A CA 1
ATOM 580 C C . GLN A 1 76 ? 0.826 8.572 -2.539 1.00 89.44 76 GLN A C 1
ATOM 582 O O . GLN A 1 76 ? 0.115 7.906 -1.784 1.00 89.44 76 GLN A O 1
ATOM 587 N N . ARG A 1 77 ? 0.489 9.806 -2.929 1.00 91.31 77 ARG A N 1
ATOM 588 C CA . ARG A 1 77 ? -0.694 10.469 -2.381 1.00 91.31 77 ARG A CA 1
ATOM 589 C 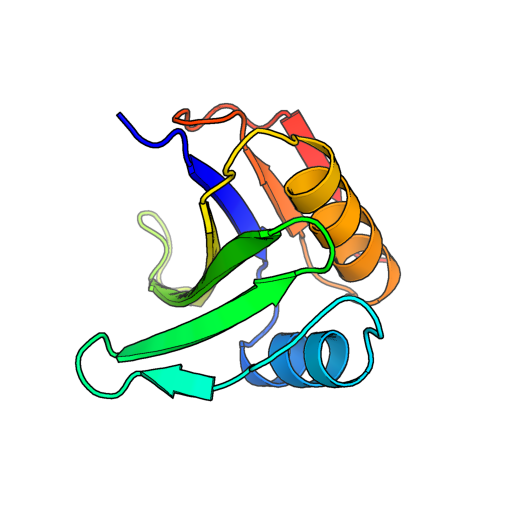C . ARG A 1 77 ? -1.983 9.721 -2.718 1.00 91.31 77 ARG A C 1
ATOM 591 O O . ARG A 1 77 ? -2.831 9.550 -1.849 1.00 91.31 77 ARG A O 1
ATOM 598 N N . PHE A 1 78 ? -2.109 9.240 -3.952 1.00 91.88 78 PHE A N 1
ATOM 599 C CA . PHE A 1 78 ? -3.257 8.443 -4.367 1.00 91.88 78 PHE A CA 1
ATOM 600 C C . PHE A 1 78 ? -3.384 7.149 -3.559 1.00 91.88 78 PHE A C 1
ATOM 602 O O . PHE A 1 78 ? -4.479 6.836 -3.099 1.00 91.88 78 PHE A O 1
ATOM 609 N N . LEU A 1 79 ? -2.287 6.403 -3.374 1.00 92.06 79 LEU A N 1
ATOM 610 C CA . LEU A 1 79 ? -2.314 5.178 -2.571 1.00 92.06 79 LEU A CA 1
ATOM 611 C C . LEU A 1 79 ? -2.734 5.475 -1.134 1.00 92.06 79 LEU A C 1
ATOM 613 O O . LEU A 1 79 ? -3.592 4.777 -0.602 1.00 92.06 79 LEU A O 1
ATOM 617 N N . PHE A 1 80 ? -2.196 6.538 -0.534 1.00 94.25 80 PHE A N 1
ATOM 618 C CA . PHE A 1 80 ? -2.607 6.968 0.797 1.00 94.25 80 PHE A CA 1
ATOM 619 C C . PHE A 1 80 ? -4.111 7.263 0.863 1.00 94.25 80 PHE A C 1
ATOM 621 O O . PHE A 1 80 ? -4.792 6.744 1.744 1.00 94.25 80 PHE A O 1
ATOM 628 N N . ASP A 1 81 ? -4.651 8.050 -0.070 1.00 94.88 81 ASP A N 1
ATOM 629 C CA . ASP A 1 81 ? -6.075 8.412 -0.091 1.00 94.88 81 ASP A CA 1
ATOM 630 C C . ASP A 1 81 ? -6.985 7.176 -0.301 1.00 94.88 81 ASP A C 1
ATOM 632 O O . ASP A 1 81 ? -8.036 7.049 0.332 1.00 94.88 81 ASP A O 1
ATOM 636 N N . VAL A 1 82 ? -6.581 6.217 -1.142 1.00 94.75 82 VAL A N 1
ATOM 637 C CA . VAL A 1 82 ? -7.317 4.952 -1.335 1.00 94.75 82 VAL A CA 1
ATOM 638 C C . VAL A 1 82 ? -7.293 4.095 -0.070 1.00 94.75 82 VAL A C 1
ATOM 640 O O . VAL A 1 82 ? -8.337 3.631 0.382 1.00 94.75 82 VAL A O 1
ATOM 643 N N . LEU A 1 83 ? -6.116 3.884 0.517 1.00 95.12 83 LEU A N 1
ATOM 644 C CA . LEU A 1 83 ? -5.969 3.036 1.699 1.00 95.12 83 LEU A CA 1
ATOM 645 C C . LEU A 1 83 ? -6.700 3.649 2.894 1.00 95.12 83 LEU A C 1
ATOM 647 O O . LEU A 1 83 ? -7.504 2.974 3.526 1.00 95.12 83 LEU A O 1
ATOM 651 N N . SER A 1 84 ? -6.496 4.941 3.149 1.00 95.62 84 SER A N 1
ATOM 652 C CA . SER A 1 84 ? -7.135 5.659 4.258 1.00 95.62 84 SER A CA 1
ATOM 653 C C . SER A 1 84 ? -8.659 5.758 4.152 1.00 95.62 84 SER A C 1
ATOM 655 O O . SER A 1 84 ? -9.311 5.958 5.173 1.00 95.62 84 SER A O 1
ATOM 657 N N . SER A 1 85 ? -9.238 5.626 2.952 1.00 94.44 85 SER A N 1
ATOM 658 C CA . SER A 1 85 ? -10.695 5.653 2.756 1.00 94.44 85 SER A CA 1
ATOM 659 C C . SER A 1 85 ? -11.359 4.277 2.844 1.00 94.44 85 SER A C 1
ATOM 661 O O . SER A 1 85 ? -12.567 4.204 3.072 1.00 94.44 85 SER A O 1
ATOM 663 N N . LEU A 1 86 ? -10.599 3.193 2.659 1.00 94.88 86 LEU A N 1
ATOM 664 C CA . LEU A 1 86 ? -11.119 1.820 2.601 1.00 94.88 86 LEU A CA 1
ATOM 665 C C . LEU A 1 86 ? -10.673 0.936 3.772 1.00 94.88 86 LEU A C 1
ATOM 667 O O . LEU A 1 86 ? -11.241 -0.144 3.978 1.00 94.88 86 LEU A O 1
ATOM 671 N N . LEU A 1 87 ? -9.657 1.364 4.521 1.00 93.81 87 LEU A N 1
ATOM 672 C CA . LEU A 1 87 ? -9.177 0.692 5.719 1.00 93.81 87 LEU A CA 1
ATOM 673 C C . LEU A 1 87 ? -9.707 1.376 6.974 1.00 93.81 87 LEU A C 1
ATOM 675 O O . LEU A 1 87 ? -9.567 2.581 7.151 1.00 93.81 87 LEU A O 1
ATOM 679 N N . ASP A 1 88 ? -10.218 0.556 7.887 1.00 93.56 88 ASP A N 1
ATOM 680 C CA . ASP A 1 88 ? -10.462 0.933 9.279 1.00 93.56 88 ASP A CA 1
ATOM 681 C C . ASP A 1 88 ? -9.217 0.630 10.136 1.00 93.56 88 ASP A C 1
ATOM 683 O O . ASP A 1 88 ? -9.255 -0.073 11.140 1.00 93.56 88 ASP A O 1
ATOM 687 N N . PHE A 1 89 ? -8.058 1.056 9.636 1.00 93.75 89 PHE A N 1
ATOM 688 C CA . PHE A 1 89 ? -6.759 0.881 10.276 1.00 93.75 89 PHE A CA 1
ATOM 689 C C . PHE A 1 89 ? -5.970 2.170 10.135 1.00 93.75 89 PHE A C 1
ATOM 691 O O . PHE A 1 89 ? -6.218 2.971 9.228 1.00 93.75 89 PHE A O 1
ATOM 698 N N . ARG A 1 90 ? -4.963 2.336 10.994 1.00 94.56 90 ARG A N 1
ATOM 699 C CA . ARG A 1 90 ? -3.993 3.404 10.810 1.00 94.56 90 ARG A CA 1
ATOM 700 C C . ARG A 1 90 ? -3.301 3.246 9.460 1.00 94.56 90 ARG A C 1
ATOM 702 O O . ARG A 1 90 ? -2.879 2.145 9.098 1.00 94.56 90 ARG A O 1
ATOM 709 N N . VAL A 1 91 ? -3.190 4.347 8.732 1.00 96.44 91 VAL A N 1
ATOM 710 C CA . VAL A 1 91 ? -2.408 4.477 7.505 1.00 96.44 91 VAL A CA 1
ATOM 711 C C . VAL A 1 91 ? -1.535 5.711 7.661 1.00 96.44 91 VAL A C 1
ATOM 713 O O . VAL A 1 91 ? -2.052 6.802 7.903 1.00 96.44 91 VAL A O 1
ATOM 716 N N . THR A 1 92 ? -0.229 5.547 7.493 1.00 95.81 92 THR A N 1
ATOM 717 C CA . THR A 1 92 ? 0.765 6.608 7.663 1.00 95.81 92 THR A CA 1
ATOM 718 C C . THR A 1 92 ? 1.525 6.803 6.361 1.00 95.81 92 THR A C 1
ATOM 720 O O . THR A 1 92 ? 1.935 5.837 5.729 1.00 95.81 92 THR A O 1
ATOM 723 N N . MET A 1 93 ? 1.706 8.054 5.944 1.00 94.75 93 MET A N 1
ATOM 724 C CA . MET A 1 93 ? 2.476 8.442 4.763 1.00 94.75 93 MET A CA 1
ATOM 725 C C . MET A 1 93 ? 3.706 9.234 5.195 1.00 94.75 93 MET A C 1
ATOM 727 O O . MET A 1 93 ? 3.585 10.204 5.950 1.00 94.75 93 MET A O 1
ATOM 731 N N . PHE A 1 94 ? 4.867 8.851 4.672 1.00 92.75 94 PHE A N 1
ATOM 732 C CA . PHE A 1 94 ? 6.158 9.455 4.997 1.00 92.75 94 PHE A CA 1
ATOM 733 C C . PHE A 1 94 ? 6.661 10.364 3.874 1.00 92.75 94 PHE A C 1
ATOM 735 O O . PHE A 1 94 ? 6.341 10.151 2.704 1.00 92.75 94 PHE A O 1
ATOM 742 N N . ALA A 1 95 ? 7.447 11.385 4.206 1.00 89.88 95 ALA A N 1
ATOM 743 C CA . ALA A 1 95 ? 8.143 12.174 3.198 1.00 89.88 95 ALA A CA 1
ATOM 744 C C . ALA A 1 95 ? 9.136 11.286 2.414 1.00 89.88 95 ALA A C 1
ATOM 746 O O . ALA A 1 95 ? 9.663 10.318 2.965 1.00 89.88 95 ALA A O 1
ATOM 747 N N . PRO A 1 96 ? 9.422 11.592 1.138 1.00 88.19 96 PRO A N 1
ATOM 748 C CA . PRO A 1 96 ? 10.358 10.794 0.354 1.00 88.19 96 PRO A CA 1
ATOM 749 C C . PRO A 1 96 ? 11.752 10.731 0.997 1.00 88.19 96 PRO A C 1
ATOM 751 O O . PRO A 1 96 ? 12.287 11.756 1.424 1.00 88.19 96 PRO A O 1
ATOM 754 N N . ASP A 1 97 ? 12.325 9.528 1.050 1.00 85.50 97 ASP A N 1
ATOM 755 C CA . ASP A 1 97 ? 13.619 9.197 1.663 1.00 85.50 97 ASP A CA 1
ATOM 756 C C . ASP A 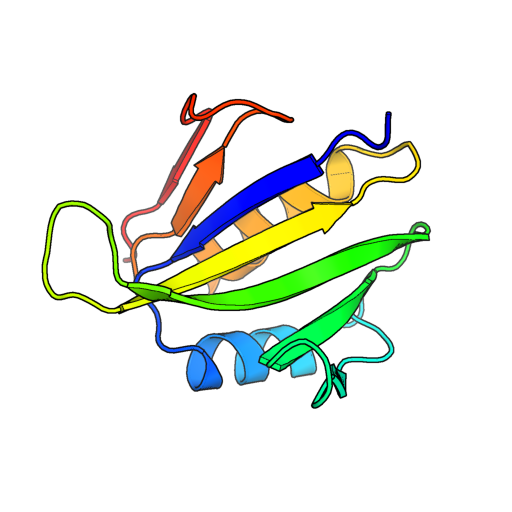1 97 ? 13.784 9.707 3.116 1.00 85.50 97 ASP A C 1
ATOM 758 O O . ASP A 1 97 ? 14.890 10.046 3.547 1.00 85.50 97 ASP A O 1
ATOM 762 N N . SER A 1 98 ? 12.685 9.790 3.872 1.00 86.19 98 SER A N 1
ATOM 763 C CA . SER A 1 98 ? 12.645 10.332 5.234 1.00 86.19 98 SER A CA 1
ATOM 764 C C . SER A 1 98 ? 11.630 9.589 6.106 1.00 86.19 98 SER A C 1
ATOM 766 O O . SER A 1 98 ? 10.598 9.139 5.620 1.00 86.19 98 SER A O 1
ATOM 768 N N . ASP A 1 99 ? 11.880 9.545 7.416 1.00 85.94 99 ASP A N 1
ATOM 769 C CA . ASP A 1 99 ? 10.941 9.017 8.420 1.00 85.94 99 ASP A CA 1
ATOM 770 C C . ASP A 1 99 ? 9.938 10.091 8.902 1.00 85.94 99 ASP A C 1
ATOM 772 O O . ASP A 1 99 ? 9.187 9.895 9.859 1.00 85.94 99 ASP A O 1
ATOM 776 N N . GLU A 1 100 ? 9.933 11.270 8.272 1.00 92.44 100 GLU A N 1
ATOM 777 C CA . GLU A 1 100 ? 9.003 12.352 8.593 1.00 92.44 100 GLU A CA 1
ATOM 778 C C . GLU A 1 100 ? 7.579 11.998 8.149 1.00 92.44 100 GLU A C 1
ATOM 780 O O . GLU A 1 100 ? 7.296 11.868 6.958 1.00 92.44 100 GLU A O 1
ATOM 785 N N . VAL A 1 101 ? 6.660 11.893 9.108 1.00 93.25 101 VAL A N 1
ATOM 786 C CA . VAL A 1 101 ? 5.234 11.684 8.835 1.00 93.25 101 VAL A CA 1
ATOM 787 C C . VAL A 1 101 ? 4.622 12.953 8.244 1.00 93.25 101 VAL A C 1
ATOM 789 O O . VAL A 1 101 ? 4.588 13.999 8.891 1.00 93.25 101 VAL A O 1
ATOM 792 N N . VAL A 1 102 ? 4.081 12.845 7.030 1.00 93.75 102 VAL A N 1
ATOM 793 C CA . VAL A 1 102 ? 3.437 13.957 6.306 1.00 93.75 102 VAL A CA 1
ATOM 794 C C . VAL A 1 102 ? 1.916 13.834 6.246 1.00 93.75 102 VAL A C 1
ATOM 796 O O . VAL A 1 102 ? 1.225 14.831 6.031 1.00 93.75 102 VAL A O 1
ATOM 799 N N . ALA A 1 103 ? 1.373 12.630 6.440 1.00 94.19 103 ALA A N 1
ATOM 800 C CA . ALA A 1 103 ? -0.056 12.411 6.633 1.00 94.19 103 ALA A CA 1
ATOM 801 C C . ALA A 1 103 ? -0.314 11.134 7.440 1.00 94.19 103 ALA A C 1
ATOM 803 O O . ALA A 1 103 ? 0.433 10.164 7.339 1.00 94.19 103 ALA A O 1
ATOM 804 N N . GLU A 1 104 ? -1.404 11.130 8.200 1.00 96.12 104 GLU A N 1
ATOM 805 C CA . GLU A 1 104 ? -1.874 9.976 8.963 1.00 96.12 104 GLU A CA 1
ATOM 806 C C . GLU A 1 104 ? -3.410 9.945 8.933 1.00 96.12 104 GLU A C 1
ATOM 808 O O . GLU A 1 104 ? -4.062 10.990 9.006 1.00 96.12 104 GLU A O 1
ATOM 813 N N . SER A 1 105 ? -3.985 8.752 8.808 1.00 95.44 105 SER A N 1
ATOM 814 C CA . SER A 1 105 ? -5.410 8.466 9.006 1.00 95.44 105 SER A CA 1
ATOM 815 C C . SER A 1 105 ? -5.526 7.326 10.007 1.00 95.44 105 SER A C 1
ATOM 817 O O . SER A 1 105 ? -4.742 6.390 9.924 1.00 95.44 105 SER A O 1
ATOM 819 N N . ASN A 1 106 ? -6.478 7.386 10.939 1.00 88.19 106 ASN A N 1
ATOM 820 C CA . ASN A 1 106 ? -6.599 6.428 12.048 1.00 88.19 106 ASN A CA 1
ATOM 821 C C . ASN A 1 106 ? -7.764 5.428 11.897 1.00 88.19 106 ASN A C 1
ATOM 823 O O . ASN A 1 106 ? -8.195 4.855 12.893 1.00 88.19 106 ASN A O 1
ATOM 827 N N . GLY A 1 107 ? -8.266 5.205 10.676 1.00 73.31 107 GLY A N 1
ATOM 828 C CA . GLY A 1 107 ? -9.518 4.461 10.468 1.00 73.31 107 GLY A CA 1
ATOM 829 C C . GLY A 1 107 ? -10.742 5.237 10.982 1.00 73.31 107 GLY A C 1
ATOM 830 O O . GLY A 1 107 ? -10.595 6.275 11.635 1.00 73.31 107 GLY A O 1
ATOM 831 N N . TYR A 1 108 ? -11.951 4.785 10.645 1.00 59.31 108 TYR A N 1
ATOM 832 C CA . TYR A 1 108 ? -13.223 5.404 11.047 1.00 59.31 108 TYR A CA 1
ATOM 833 C C . TYR A 1 108 ? -14.238 4.346 11.467 1.00 59.31 108 TYR A C 1
ATOM 835 O O . TYR A 1 108 ? -14.503 3.443 10.641 1.00 59.31 108 TYR A O 1
#

Secondary structure (DSSP, 8-state):
---EEEEEESS-HHHHHHHHHT-TTEEEEEEETTTTEEEEEETTS-EEEEEEEE-SSSS-EEEEEEEE-SS-THHHHHHHHHHHHH-SSEEEEE-TTS--EEEEEE--

pLDDT: mean 88.46, std 9.89, range [47.62, 96.44]

Sequence (108 aa):
MSTSAGITTDAPVGRVLTILSDVDRVRELAYDNDRDCYRFVMDGGASATLSEELKIFDDEIETCFAIYESEDLSAQRFLFDVLSSLLDFRVTMFAPDSDEVVAESNGY

Radius of gyration: 12.85 Å; chains: 1; bounding box: 32×29×34 Å